Protein AF-A0A1T1CAW4-F1 (afdb_monomer_lite)

Foldseek 3Di:
DDPPPPVAWDWDQDFFKIFIDDPVRHTQDIDGDPATQDDPVPDRQWDADPQWIWGAHPQRWIFIAGVSRHTPDTRGDDDPPPPPPPVVVVD

Secondary structure (DSSP, 8-state):
------TT-EEEE-SSEEEEE-TTS-EEEEEE-SS-S--TTSS-SEEEETTEEEEE-TT--EEEEET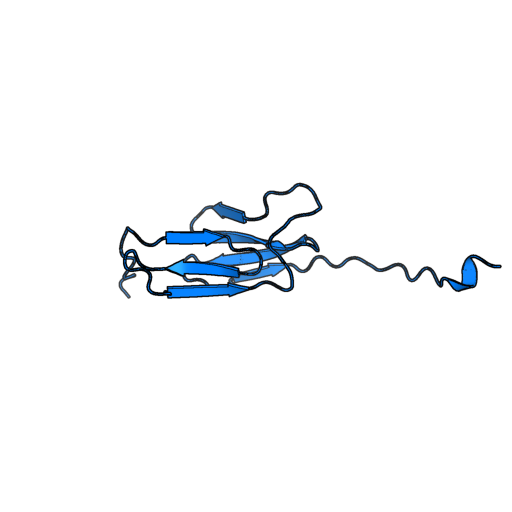TS-EEEEE----------GGGG--

Radius of gyration: 17.73 Å; chains: 1; bounding box: 48×23×53 Å

pLDDT: mean 86.7, std 15.1, range [36.88, 98.25]

Sequence (91 aa):
MKLNIDLYDFITHGEMEITRFTKNGEIVWSFGGRDIWVNTKGKTELSIENDKIRLFDFESNEYILSFNGELLEENPNIIRKETKKWWKIFE

Structure (mmCIF, N/CA/C/O backbone):
data_AF-A0A1T1CAW4-F1
#
_entry.id   AF-A0A1T1CAW4-F1
#
loop_
_atom_site.group_PDB
_atom_site.id
_atom_site.type_symbol
_atom_site.label_atom_id
_atom_site.label_alt_id
_atom_site.label_comp_id
_atom_site.label_asym_id
_atom_site.label_entity_id
_atom_site.label_seq_id
_atom_site.pdbx_PDB_ins_code
_atom_site.Cartn_x
_atom_site.Cartn_y
_atom_site.Cartn_z
_atom_site.occupancy
_atom_site.B_iso_or_equiv
_atom_site.auth_seq_id
_atom_site.auth_comp_id
_atom_site.auth_asym_id
_atom_site.auth_atom_id
_atom_site.pdbx_PDB_model_num
ATOM 1 N N . MET A 1 1 ? -21.826 13.601 8.561 1.00 37.97 1 MET A N 1
ATOM 2 C CA . MET A 1 1 ? -21.505 12.185 8.294 1.00 37.97 1 MET A CA 1
ATOM 3 C C . MET A 1 1 ? -20.552 11.739 9.393 1.00 37.97 1 MET A C 1
ATOM 5 O O . MET A 1 1 ? -19.491 12.332 9.510 1.00 37.97 1 MET A O 1
ATOM 9 N N . LYS A 1 2 ? -20.972 10.847 10.300 1.00 36.88 2 LYS A N 1
ATOM 10 C CA . LYS A 1 2 ? -20.080 10.323 11.348 1.00 36.88 2 LYS A CA 1
ATOM 11 C C . LYS A 1 2 ? -19.232 9.223 10.714 1.00 36.88 2 LYS A C 1
ATOM 13 O O . LYS A 1 2 ? -19.796 8.261 10.207 1.00 36.88 2 LYS A O 1
ATOM 18 N N . LEU A 1 3 ? -17.913 9.394 10.720 1.00 47.59 3 LEU A N 1
ATOM 19 C CA . LEU A 1 3 ? -16.971 8.310 10.457 1.00 47.59 3 LEU A CA 1
ATOM 20 C C . LEU A 1 3 ? -17.171 7.270 11.566 1.00 47.59 3 LEU A C 1
ATOM 22 O O . LEU A 1 3 ? -16.764 7.500 12.702 1.00 47.59 3 LEU A O 1
ATOM 26 N N . ASN A 1 4 ? -17.839 6.157 11.255 1.00 47.28 4 ASN A N 1
ATOM 27 C CA . ASN A 1 4 ? -17.767 4.946 12.073 1.00 47.28 4 ASN A CA 1
ATOM 28 C C . ASN A 1 4 ? -16.402 4.309 11.805 1.00 47.28 4 ASN A C 1
ATOM 30 O O . ASN A 1 4 ? -16.280 3.330 11.080 1.00 47.28 4 ASN A O 1
ATOM 34 N N . ILE A 1 5 ? -15.358 4.943 12.328 1.00 51.97 5 ILE A N 1
ATOM 35 C CA . ILE A 1 5 ? -14.097 4.264 12.573 1.00 51.97 5 ILE A CA 1
ATOM 36 C C . ILE A 1 5 ? -14.295 3.614 13.932 1.00 51.97 5 ILE A C 1
ATOM 38 O O . ILE A 1 5 ? -14.290 4.301 14.956 1.00 51.97 5 ILE A O 1
ATOM 42 N N . ASP A 1 6 ? -14.515 2.304 13.950 1.00 56.72 6 ASP A N 1
ATOM 43 C CA . ASP A 1 6 ? -14.208 1.565 15.162 1.00 56.72 6 ASP A CA 1
ATOM 44 C C . ASP A 1 6 ? -12.712 1.788 15.422 1.00 56.72 6 ASP A C 1
ATOM 46 O O . ASP A 1 6 ? -11.869 1.550 14.557 1.00 56.72 6 ASP A O 1
ATOM 50 N N . LEU A 1 7 ? -12.377 2.319 16.601 1.00 63.69 7 LEU A N 1
ATOM 51 C CA . LEU A 1 7 ? -11.023 2.748 17.001 1.00 63.69 7 LEU A CA 1
ATOM 52 C C . LEU A 1 7 ? -9.969 1.614 17.009 1.00 63.69 7 LEU A C 1
ATOM 54 O O . LEU A 1 7 ? -8.851 1.821 17.471 1.00 63.69 7 LEU A O 1
ATOM 58 N N . TYR A 1 8 ? -10.324 0.419 16.533 1.00 78.31 8 TYR A N 1
ATOM 59 C CA . TYR A 1 8 ? -9.561 -0.822 16.647 1.00 78.31 8 TYR A CA 1
ATOM 60 C C . TYR A 1 8 ? -9.460 -1.599 15.328 1.00 78.31 8 TYR A C 1
ATOM 62 O O . TYR A 1 8 ? -9.214 -2.803 15.353 1.00 78.31 8 TYR A O 1
ATOM 70 N N . ASP A 1 9 ? -9.689 -0.949 14.190 1.00 90.44 9 ASP A N 1
ATOM 71 C CA . ASP A 1 9 ? -9.431 -1.575 12.895 1.00 90.44 9 ASP A CA 1
ATOM 72 C C . ASP A 1 9 ? -7.932 -1.783 12.671 1.00 90.44 9 ASP A C 1
ATOM 74 O O . ASP A 1 9 ? -7.085 -1.048 13.185 1.00 90.44 9 ASP A O 1
ATOM 78 N N . PHE A 1 10 ? -7.611 -2.775 11.853 1.00 91.75 10 PHE A N 1
ATOM 79 C CA . PHE A 1 10 ? -6.248 -3.124 11.487 1.00 91.75 10 PHE A CA 1
ATOM 80 C C . PHE A 1 10 ? -6.041 -2.924 9.990 1.00 91.75 10 PHE A C 1
ATOM 82 O O . PHE A 1 10 ? -6.966 -3.092 9.196 1.00 91.75 10 PHE A O 1
ATOM 89 N N . ILE A 1 11 ? -4.806 -2.606 9.604 1.00 93.69 11 ILE A N 1
ATOM 90 C CA . ILE A 1 11 ? -4.363 -2.605 8.210 1.00 93.69 11 ILE A CA 1
ATOM 91 C C . ILE A 1 11 ? -3.238 -3.627 8.084 1.00 93.69 11 ILE A C 1
ATOM 93 O O . ILE A 1 11 ? -2.261 -3.569 8.832 1.00 93.69 11 ILE A O 1
ATOM 97 N N . THR A 1 12 ? -3.367 -4.556 7.141 1.00 95.00 12 THR A N 1
ATOM 98 C CA . THR A 1 12 ? -2.295 -5.484 6.766 1.00 95.00 12 THR A CA 1
ATOM 99 C C . THR A 1 12 ? -1.616 -5.051 5.483 1.00 95.00 12 THR A C 1
ATOM 101 O O . THR A 1 12 ? -2.266 -4.601 4.540 1.00 95.00 12 THR A O 1
ATOM 104 N N . HIS A 1 13 ? -0.307 -5.282 5.444 1.00 94.88 13 HIS A N 1
ATOM 105 C CA . HIS A 1 13 ? 0.532 -5.176 4.262 1.00 94.88 13 HIS A CA 1
ATOM 106 C C . HIS A 1 13 ? 0.744 -6.575 3.673 1.00 94.88 13 HIS A C 1
ATOM 108 O O . HIS A 1 13 ? 1.610 -7.320 4.136 1.00 94.88 13 HIS A O 1
ATOM 114 N N . GLY A 1 14 ? -0.115 -6.974 2.731 1.00 94.44 14 GLY A N 1
ATOM 115 C CA . GLY A 1 14 ? 0.110 -8.170 1.918 1.00 94.44 14 GLY A CA 1
ATOM 116 C C . GLY A 1 14 ? 1.137 -7.894 0.818 1.00 94.44 14 GLY A C 1
ATOM 117 O O . GLY A 1 14 ? 1.646 -6.788 0.710 1.00 94.44 14 GLY A O 1
ATOM 118 N N . GLU A 1 15 ? 1.444 -8.887 -0.016 1.00 94.81 15 GLU A N 1
ATOM 119 C CA . GLU A 1 15 ? 2.397 -8.704 -1.126 1.00 94.81 15 GLU A CA 1
ATOM 120 C C . GLU A 1 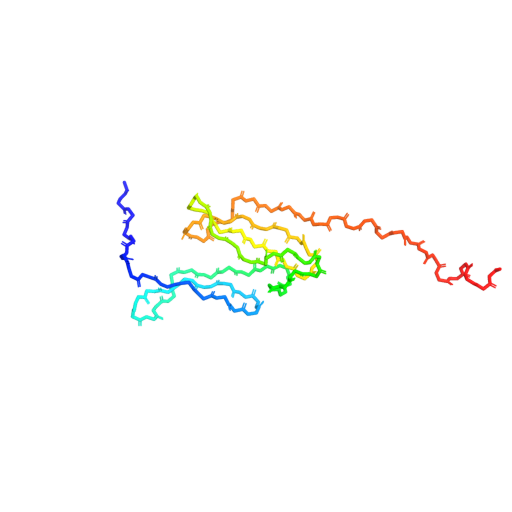15 ? 1.782 -7.918 -2.293 1.00 94.81 15 GLU A C 1
ATOM 122 O O . GLU A 1 15 ? 2.406 -7.002 -2.816 1.00 94.81 15 GLU A O 1
ATOM 127 N N . MET A 1 16 ? 0.547 -8.248 -2.685 1.00 95.81 16 MET A N 1
ATOM 128 C CA . MET A 1 16 ? -0.151 -7.603 -3.811 1.00 95.81 16 MET A CA 1
ATOM 129 C C . MET A 1 16 ? -1.157 -6.538 -3.379 1.00 95.81 16 MET A C 1
ATOM 131 O O . MET A 1 16 ? -1.507 -5.648 -4.150 1.00 95.81 16 MET A O 1
ATOM 135 N N . GLU A 1 17 ? -1.651 -6.634 -2.146 1.00 97.44 17 GLU A N 1
ATOM 136 C CA . GLU A 1 17 ? -2.742 -5.804 -1.653 1.00 97.44 17 GLU A CA 1
ATOM 137 C C . GLU A 1 17 ? -2.485 -5.376 -0.217 1.00 97.44 17 GLU A C 1
ATOM 139 O O . GLU A 1 17 ? -1.969 -6.139 0.604 1.00 97.44 17 GLU A O 1
ATOM 144 N N . ILE A 1 18 ? -2.914 -4.159 0.093 1.00 97.25 18 ILE A N 1
ATOM 145 C CA . ILE A 1 18 ? -3.145 -3.754 1.470 1.00 97.25 18 ILE A CA 1
ATOM 146 C C . ILE A 1 18 ? -4.633 -3.889 1.773 1.00 97.25 18 ILE A C 1
ATOM 148 O O . ILE A 1 18 ? -5.482 -3.643 0.916 1.00 97.25 18 ILE A O 1
ATOM 152 N N . THR A 1 19 ? -4.966 -4.319 2.983 1.00 97.50 19 THR A N 1
ATOM 153 C CA . THR A 1 19 ? -6.359 -4.567 3.373 1.00 97.50 19 THR A CA 1
ATOM 154 C C . THR A 1 19 ? -6.607 -4.007 4.755 1.00 97.50 19 THR A C 1
ATOM 156 O O . THR A 1 19 ? -5.829 -4.256 5.675 1.00 97.50 19 THR A O 1
ATOM 159 N N . ARG A 1 20 ? -7.708 -3.273 4.903 1.00 95.38 20 ARG A N 1
ATOM 160 C CA . ARG A 1 20 ? -8.234 -2.873 6.201 1.00 95.38 20 ARG A CA 1
ATOM 161 C C . ARG A 1 20 ? -9.325 -3.841 6.622 1.00 95.38 20 ARG A C 1
ATOM 163 O O . ARG A 1 20 ? -10.242 -4.118 5.849 1.00 95.38 20 ARG A O 1
ATOM 170 N N . PHE A 1 21 ? -9.263 -4.297 7.862 1.00 95.44 21 PHE A N 1
ATOM 171 C CA . PHE A 1 21 ? -10.284 -5.145 8.459 1.00 95.44 21 PHE A CA 1
ATOM 172 C C . PHE A 1 21 ? -10.690 -4.639 9.836 1.00 95.44 21 PHE A C 1
ATOM 174 O O . PHE A 1 21 ? -9.908 -4.009 10.552 1.00 95.44 21 PHE A O 1
ATOM 181 N N . THR A 1 22 ? -11.933 -4.931 10.201 1.00 93.50 22 THR A N 1
ATOM 182 C CA . THR A 1 22 ? -12.441 -4.677 11.545 1.00 93.50 22 THR A CA 1
ATOM 183 C C . THR A 1 22 ? -11.734 -5.584 12.544 1.00 93.50 22 THR A C 1
ATOM 185 O O . THR A 1 22 ? -11.183 -6.629 12.187 1.00 93.50 22 THR A O 1
ATOM 188 N N . LYS A 1 23 ? -11.809 -5.258 13.835 1.00 91.00 23 LYS A N 1
ATOM 189 C CA . LYS A 1 23 ? -11.286 -6.132 14.903 1.00 91.00 23 LYS A CA 1
ATOM 190 C C . LYS A 1 23 ? -11.860 -7.559 14.902 1.00 91.00 23 LYS A C 1
ATOM 192 O O . LYS A 1 23 ? -11.283 -8.444 15.527 1.00 91.00 23 LYS A O 1
ATOM 197 N N . ASN A 1 24 ? -12.996 -7.773 14.233 1.00 93.56 24 ASN A N 1
ATOM 198 C CA . ASN A 1 24 ? -13.643 -9.077 14.097 1.00 93.56 24 ASN A CA 1
ATOM 199 C C . ASN A 1 24 ? -13.172 -9.844 12.844 1.00 93.56 24 ASN A C 1
ATOM 201 O O . ASN A 1 24 ? -13.637 -10.955 12.609 1.00 93.56 24 ASN A O 1
ATOM 205 N N . GLY A 1 25 ? -12.262 -9.268 12.049 1.00 91.19 25 GLY A N 1
ATOM 206 C CA . GLY A 1 25 ? -11.720 -9.872 10.831 1.00 91.19 25 GLY A CA 1
ATOM 207 C C . GLY A 1 25 ? -12.556 -9.632 9.573 1.00 91.19 25 GLY A C 1
ATOM 208 O O . GLY A 1 25 ? -12.310 -10.269 8.553 1.00 91.19 25 GLY A O 1
ATOM 209 N N . GLU A 1 26 ? -13.542 -8.735 9.615 1.00 95.81 26 GLU A N 1
ATOM 210 C CA . GLU A 1 26 ? -14.337 -8.390 8.433 1.00 95.81 26 GLU A CA 1
ATOM 211 C C . GLU A 1 26 ? -13.566 -7.402 7.558 1.00 95.81 26 GLU A C 1
ATOM 213 O O . GLU A 1 26 ? -13.049 -6.410 8.067 1.00 95.81 26 GLU A O 1
ATOM 218 N N . ILE A 1 27 ? -13.508 -7.641 6.248 1.00 95.69 27 ILE A N 1
ATOM 219 C CA . ILE A 1 27 ? -12.847 -6.730 5.308 1.00 95.69 27 ILE A CA 1
ATOM 220 C C . ILE A 1 27 ? -13.673 -5.444 5.185 1.00 95.69 27 ILE A C 1
ATOM 222 O O . ILE A 1 27 ? -14.849 -5.485 4.829 1.00 95.69 27 ILE A O 1
ATOM 226 N N . VAL A 1 28 ? -13.034 -4.305 5.449 1.00 95.88 28 VAL A N 1
ATOM 227 C CA . VAL A 1 28 ? -13.604 -2.966 5.239 1.00 95.88 28 VAL A CA 1
ATOM 228 C C . VAL A 1 28 ? -13.324 -2.511 3.810 1.00 95.88 28 VAL A C 1
ATOM 230 O O . VAL A 1 28 ? -14.236 -2.105 3.095 1.00 95.88 28 VAL A O 1
ATOM 233 N N . TRP A 1 29 ? -12.060 -2.595 3.392 1.00 97.00 29 TRP A N 1
ATOM 234 C CA . TRP A 1 29 ? -11.617 -2.323 2.028 1.00 97.00 29 TRP A CA 1
ATOM 235 C C . TRP A 1 29 ? -10.278 -3.012 1.751 1.00 97.00 29 TRP A C 1
ATOM 237 O O . TRP A 1 29 ? -9.504 -3.279 2.673 1.00 97.00 29 TRP A O 1
ATOM 247 N N . SER A 1 30 ? -9.995 -3.233 0.470 1.00 97.88 30 SER A N 1
ATOM 248 C CA . SER A 1 30 ? -8.707 -3.713 -0.035 1.00 97.88 30 SER A CA 1
ATOM 249 C C . SER A 1 30 ? -8.275 -2.846 -1.212 1.00 97.88 30 SER A C 1
ATOM 251 O O . SER A 1 30 ? -9.116 -2.366 -1.974 1.00 97.88 30 SER A O 1
ATOM 253 N N . PHE A 1 31 ? -6.971 -2.628 -1.346 1.00 98.25 31 PHE A N 1
ATOM 254 C CA . PHE A 1 31 ? -6.387 -1.886 -2.456 1.00 98.25 31 PHE A CA 1
ATOM 255 C C . PHE A 1 31 ? -5.177 -2.632 -3.013 1.00 98.25 31 PHE A C 1
ATOM 257 O O . PHE A 1 31 ? -4.254 -2.968 -2.265 1.00 98.25 31 PHE A O 1
ATOM 264 N N . GLY A 1 32 ? -5.188 -2.856 -4.326 1.00 97.31 32 GLY A N 1
ATOM 265 C CA . GLY A 1 32 ? -4.097 -3.453 -5.089 1.00 97.31 32 GLY A CA 1
ATOM 266 C C . GLY A 1 32 ? -3.455 -2.438 -6.030 1.00 97.31 32 GLY A C 1
ATOM 267 O O . GLY A 1 32 ? -4.129 -1.557 -6.566 1.00 97.31 32 GLY A O 1
ATOM 268 N N . GLY A 1 33 ? -2.144 -2.563 -6.211 1.00 94.75 33 GLY A N 1
ATOM 269 C CA . GLY A 1 33 ? -1.375 -1.774 -7.168 1.00 94.75 33 GLY A CA 1
ATOM 270 C C . GLY A 1 33 ? -1.313 -2.434 -8.542 1.00 94.75 33 GLY A C 1
ATOM 271 O O . GLY A 1 33 ? -2.003 -3.412 -8.832 1.00 94.75 33 GLY A O 1
ATOM 272 N N . ARG A 1 34 ? -0.441 -1.905 -9.403 1.00 94.69 34 ARG A N 1
ATOM 273 C CA . ARG A 1 34 ? -0.093 -2.539 -10.687 1.00 94.69 34 ARG A CA 1
ATOM 274 C C . ARG A 1 34 ? 0.787 -3.778 -10.508 1.00 94.69 34 ARG A C 1
ATOM 276 O O . ARG A 1 34 ? 0.770 -4.653 -11.368 1.00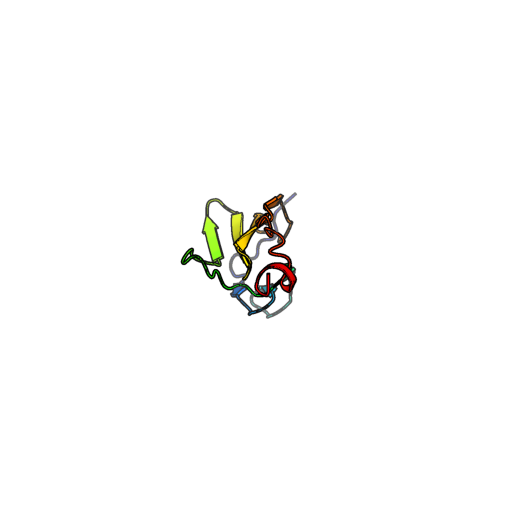 94.69 34 ARG A O 1
ATOM 283 N N . ASP A 1 35 ? 1.555 -3.813 -9.424 1.00 94.94 35 ASP A N 1
ATOM 284 C CA . ASP A 1 35 ? 2.533 -4.846 -9.089 1.00 94.94 35 ASP A CA 1
ATOM 285 C C . ASP A 1 35 ? 2.653 -4.963 -7.553 1.00 94.94 35 ASP A C 1
ATOM 287 O O . ASP A 1 35 ? 1.915 -4.304 -6.816 1.00 94.94 35 ASP A O 1
ATOM 291 N N . ILE A 1 36 ? 3.574 -5.791 -7.065 1.00 96.31 36 ILE A N 1
ATOM 292 C CA . ILE A 1 36 ? 3.787 -6.062 -5.638 1.00 96.31 36 ILE A CA 1
ATOM 293 C C . ILE A 1 36 ? 4.313 -4.846 -4.859 1.00 96.31 36 ILE A C 1
ATOM 295 O O . ILE A 1 36 ? 5.079 -4.033 -5.388 1.00 96.31 36 ILE A O 1
ATOM 299 N N . TRP A 1 37 ? 3.965 -4.756 -3.573 1.00 96.12 37 TRP A N 1
ATOM 300 C CA . TRP A 1 37 ? 4.425 -3.721 -2.641 1.00 96.12 37 TRP A CA 1
ATOM 301 C C . TRP A 1 37 ? 5.868 -3.960 -2.198 1.00 96.12 37 TRP A C 1
ATOM 303 O O . TRP A 1 37 ? 6.156 -4.450 -1.108 1.00 96.12 37 TRP A O 1
ATOM 313 N N . VAL A 1 38 ? 6.800 -3.639 -3.087 1.00 93.75 38 VAL A N 1
ATOM 314 C CA . VAL A 1 38 ? 8.241 -3.700 -2.844 1.00 93.75 38 VAL A CA 1
ATOM 315 C C . VAL A 1 38 ? 8.871 -2.523 -3.560 1.00 93.75 38 VAL A C 1
ATOM 317 O O . VAL A 1 38 ? 8.719 -2.402 -4.763 1.00 93.75 38 VAL A O 1
ATOM 320 N N . ASN A 1 39 ? 9.648 -1.675 -2.892 1.00 90.38 39 ASN A N 1
ATOM 321 C CA . ASN A 1 39 ? 10.340 -0.596 -3.593 1.00 90.38 39 ASN A CA 1
ATOM 322 C C . ASN A 1 39 ? 11.801 -0.962 -3.905 1.00 90.38 39 ASN A C 1
ATOM 324 O O . ASN A 1 39 ? 12.657 -1.027 -3.024 1.00 90.38 39 ASN A O 1
ATOM 328 N N . THR A 1 40 ? 12.123 -1.113 -5.189 1.00 87.75 40 THR A N 1
ATOM 329 C CA . THR A 1 40 ? 13.482 -1.461 -5.651 1.00 87.75 40 THR A CA 1
ATOM 330 C C . THR A 1 40 ? 14.494 -0.309 -5.581 1.00 87.75 40 THR A C 1
ATOM 332 O O . THR A 1 40 ? 15.695 -0.528 -5.737 1.00 87.75 40 THR A O 1
ATOM 335 N N . LYS A 1 41 ? 14.045 0.925 -5.319 1.00 87.69 41 LYS A N 1
ATOM 336 C CA . LYS A 1 41 ? 14.885 2.132 -5.213 1.00 87.69 41 LYS A CA 1
ATOM 337 C C . LYS A 1 41 ? 15.251 2.487 -3.766 1.00 87.69 41 LYS A C 1
ATOM 339 O O . LYS A 1 41 ? 15.756 3.582 -3.525 1.00 87.69 41 LYS A O 1
ATOM 344 N N . GLY A 1 42 ? 14.998 1.587 -2.813 1.00 82.62 42 GLY A N 1
ATOM 345 C CA . GLY A 1 42 ? 15.379 1.752 -1.407 1.00 82.62 42 GLY A CA 1
ATOM 346 C C . GLY A 1 42 ? 14.519 2.745 -0.621 1.00 82.62 42 GLY A C 1
ATOM 347 O O . GLY A 1 42 ? 14.936 3.191 0.445 1.00 82.62 42 GLY A O 1
ATOM 348 N N . LYS A 1 43 ? 13.342 3.122 -1.137 1.00 82.56 43 LYS A N 1
ATOM 349 C CA . LYS A 1 43 ? 12.339 3.858 -0.351 1.00 82.56 43 LYS A CA 1
ATOM 350 C C . LYS A 1 43 ? 11.521 2.871 0.482 1.00 82.56 43 LYS A C 1
ATOM 352 O O . LYS A 1 43 ? 11.352 1.736 0.061 1.00 82.56 43 LYS A O 1
ATOM 357 N N . THR A 1 44 ? 10.965 3.308 1.608 1.00 92.50 44 THR A N 1
ATOM 358 C CA . THR A 1 44 ? 9.930 2.530 2.301 1.00 92.50 44 THR A CA 1
ATOM 359 C C . THR A 1 44 ? 8.714 2.388 1.385 1.00 92.50 44 THR A C 1
ATOM 361 O O . THR A 1 44 ? 8.222 3.386 0.855 1.00 92.50 44 THR A O 1
ATOM 364 N N . GLU A 1 45 ? 8.265 1.157 1.173 1.00 93.88 45 GLU A N 1
ATOM 365 C CA . GLU A 1 45 ? 7.166 0.801 0.278 1.00 93.88 45 GLU A CA 1
ATOM 366 C C . GLU A 1 45 ? 5.797 1.194 0.826 1.00 93.88 45 GLU A C 1
ATOM 368 O O . GLU A 1 45 ? 4.915 1.506 0.038 1.00 93.88 45 GLU A O 1
ATOM 373 N N . LEU A 1 46 ? 5.637 1.245 2.151 1.00 95.88 46 LEU A N 1
ATOM 374 C CA . LEU A 1 46 ? 4.421 1.691 2.821 1.00 95.88 46 LEU A CA 1
ATOM 375 C C . LEU A 1 46 ? 4.767 2.690 3.923 1.00 95.88 46 LEU A C 1
ATOM 377 O O . LEU A 1 46 ? 5.525 2.383 4.844 1.00 95.88 46 LEU A O 1
ATOM 381 N N . SER A 1 47 ? 4.162 3.875 3.876 1.00 95.38 47 SER A N 1
ATOM 382 C CA . SER A 1 47 ? 4.164 4.811 5.002 1.00 95.38 47 SER A CA 1
ATOM 383 C C . SER A 1 47 ? 2.772 5.378 5.258 1.00 95.38 47 SER A C 1
ATOM 385 O O . SER A 1 47 ? 1.934 5.464 4.361 1.00 95.38 47 SER A O 1
ATOM 387 N N . ILE A 1 48 ? 2.510 5.734 6.513 1.00 93.56 48 ILE A N 1
ATOM 388 C CA . ILE A 1 48 ? 1.251 6.340 6.942 1.00 93.56 48 ILE A CA 1
ATOM 389 C C . ILE A 1 48 ? 1.579 7.691 7.566 1.00 93.56 48 ILE A C 1
ATOM 391 O O . ILE A 1 48 ? 2.247 7.755 8.596 1.00 93.56 48 ILE A O 1
ATOM 395 N N . GLU A 1 49 ? 1.121 8.768 6.934 1.00 90.31 49 GLU A N 1
ATOM 396 C CA . GLU A 1 49 ? 1.414 10.145 7.335 1.00 90.31 49 GLU A CA 1
ATOM 397 C C . GLU A 1 49 ? 0.182 11.024 7.097 1.00 90.31 49 GLU A C 1
ATOM 399 O O . GLU A 1 49 ? -0.406 10.987 6.019 1.00 90.31 49 GLU A O 1
ATOM 404 N N . ASN A 1 50 ? -0.198 11.848 8.081 1.00 88.56 50 ASN A N 1
ATOM 405 C CA . ASN A 1 50 ? -1.283 12.836 7.959 1.00 88.56 50 ASN A CA 1
ATOM 406 C C . ASN A 1 50 ? -2.598 12.262 7.381 1.00 88.56 50 ASN A C 1
ATOM 408 O O . ASN A 1 50 ? -3.137 12.803 6.415 1.00 88.56 50 ASN A O 1
ATOM 412 N N . ASP A 1 51 ? -3.085 11.149 7.940 1.00 87.50 51 ASP A N 1
ATOM 413 C CA . ASP A 1 51 ? -4.305 10.438 7.507 1.00 87.50 5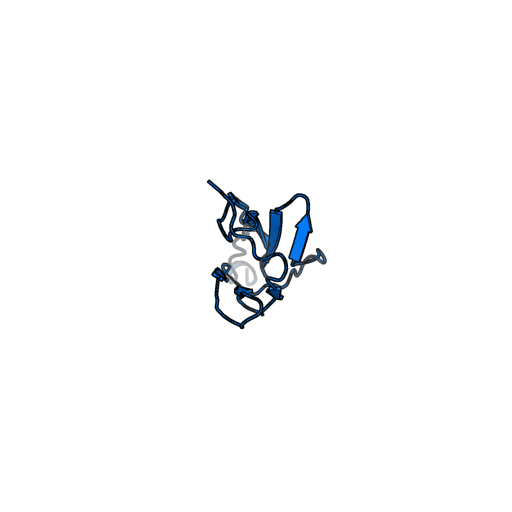1 ASP A CA 1
ATOM 414 C C . ASP A 1 51 ? -4.285 9.912 6.059 1.00 87.50 51 ASP A C 1
ATOM 416 O O . ASP A 1 51 ? -5.329 9.594 5.477 1.00 87.50 51 ASP A O 1
ATOM 420 N N . LYS A 1 52 ? -3.090 9.777 5.478 1.00 95.19 52 LYS A N 1
ATOM 421 C CA . LYS A 1 52 ? -2.872 9.198 4.154 1.00 95.19 52 LYS A CA 1
ATOM 422 C C . LYS A 1 52 ? -1.990 7.966 4.241 1.00 95.19 52 LYS A C 1
ATOM 424 O O . LYS A 1 52 ? -1.080 7.891 5.066 1.00 95.19 52 LYS A O 1
ATOM 429 N N . ILE A 1 53 ? -2.253 7.022 3.348 1.00 96.69 53 ILE A N 1
ATOM 430 C CA . ILE A 1 53 ? -1.425 5.837 3.148 1.00 96.69 53 ILE A CA 1
ATOM 431 C C . ILE A 1 53 ? -0.678 6.041 1.842 1.00 96.69 53 ILE A C 1
ATOM 433 O O . ILE A 1 53 ? -1.293 6.247 0.797 1.00 96.69 53 ILE A O 1
ATOM 437 N N . ARG A 1 54 ? 0.646 6.012 1.902 1.00 97.12 54 ARG A N 1
ATOM 438 C CA . ARG A 1 54 ? 1.513 6.134 0.740 1.00 97.12 54 ARG A CA 1
ATOM 439 C C . ARG A 1 54 ? 2.116 4.778 0.426 1.00 97.12 54 ARG A C 1
ATOM 441 O O . ARG A 1 54 ? 2.682 4.150 1.318 1.00 97.12 54 ARG A O 1
ATOM 448 N N . LEU A 1 55 ? 2.006 4.363 -0.830 1.00 97.06 55 LEU A N 1
ATOM 449 C CA . LEU A 1 55 ? 2.477 3.073 -1.313 1.00 97.06 55 LEU A CA 1
ATOM 450 C C . LEU A 1 55 ? 3.418 3.237 -2.502 1.00 97.06 55 LEU A C 1
ATOM 452 O O . LEU A 1 55 ? 3.223 4.124 -3.337 1.00 97.06 55 LEU A O 1
ATOM 456 N N . PHE A 1 56 ? 4.390 2.336 -2.604 1.00 96.62 56 PHE A N 1
ATOM 457 C CA . PHE A 1 56 ? 5.191 2.132 -3.801 1.00 96.62 56 PHE A CA 1
ATOM 458 C C . PHE A 1 56 ? 5.196 0.670 -4.224 1.00 96.62 56 PHE A C 1
ATOM 460 O O . PHE A 1 56 ? 5.431 -0.211 -3.400 1.00 96.62 56 PHE A O 1
ATOM 467 N N . ASP A 1 57 ? 5.024 0.434 -5.522 1.00 95.81 57 ASP A N 1
ATOM 468 C CA . ASP A 1 57 ? 5.177 -0.902 -6.101 1.00 95.81 57 ASP A CA 1
ATOM 469 C C . ASP A 1 57 ? 6.607 -1.184 -6.605 1.00 95.81 57 ASP A C 1
ATOM 471 O O . ASP A 1 57 ? 7.498 -0.323 -6.544 1.00 95.81 57 ASP A O 1
ATOM 475 N N . PHE A 1 58 ? 6.809 -2.400 -7.125 1.00 94.69 58 PHE A N 1
ATOM 476 C CA . PHE A 1 58 ? 8.076 -2.902 -7.673 1.00 94.69 58 PHE A CA 1
ATOM 477 C C . PHE A 1 58 ? 8.736 -1.954 -8.679 1.00 94.69 58 PHE A C 1
ATOM 479 O O . PHE A 1 58 ? 9.946 -1.689 -8.614 1.00 94.69 58 PHE A O 1
ATOM 486 N N . GLU A 1 59 ? 7.935 -1.385 -9.580 1.00 93.62 59 GLU A N 1
ATOM 487 C CA . GLU A 1 59 ? 8.388 -0.437 -10.596 1.00 93.62 59 GLU A CA 1
ATOM 488 C C . GLU A 1 59 ? 8.514 0.999 -10.061 1.00 93.62 59 GLU A C 1
ATOM 490 O O . GLU A 1 59 ? 8.869 1.919 -10.803 1.00 93.62 59 GLU A O 1
ATOM 495 N N . SER A 1 60 ? 8.322 1.203 -8.756 1.00 93.94 60 SER A N 1
ATOM 496 C CA . SER A 1 60 ? 8.307 2.497 -8.074 1.00 93.94 60 SER A CA 1
ATOM 497 C C . SER A 1 60 ? 7.188 3.437 -8.525 1.00 93.94 60 SER A C 1
ATOM 499 O O . SER A 1 60 ? 7.369 4.654 -8.408 1.00 93.94 60 SER A O 1
ATOM 501 N N . ASN A 1 61 ? 6.064 2.920 -9.030 1.00 94.88 61 ASN A N 1
ATOM 502 C CA . ASN A 1 61 ? 4.847 3.725 -9.140 1.00 94.88 61 ASN A CA 1
ATOM 503 C C . ASN A 1 61 ? 4.368 4.072 -7.730 1.00 94.88 61 ASN A C 1
ATOM 505 O O . ASN A 1 61 ? 4.468 3.251 -6.819 1.00 94.88 61 ASN A O 1
ATOM 509 N N . GLU A 1 62 ? 3.890 5.295 -7.546 1.00 96.25 62 GLU A N 1
ATOM 510 C CA . GLU A 1 62 ? 3.419 5.790 -6.257 1.00 96.25 62 GLU A CA 1
ATOM 511 C C . GLU A 1 62 ? 1.896 5.868 -6.231 1.00 96.25 62 GLU A C 1
ATOM 513 O O . GLU A 1 62 ? 1.277 6.343 -7.185 1.00 96.25 62 GLU A O 1
ATOM 518 N N . TYR A 1 63 ? 1.319 5.481 -5.099 1.00 97.62 63 TYR A N 1
ATOM 519 C CA . TYR A 1 63 ? -0.109 5.581 -4.832 1.00 97.62 63 TYR A CA 1
ATOM 520 C C . TYR A 1 63 ? -0.309 6.285 -3.493 1.00 97.62 63 TYR A C 1
ATOM 522 O O . TYR A 1 63 ? 0.355 5.961 -2.506 1.00 97.62 63 TYR A O 1
ATOM 530 N N . ILE A 1 64 ? -1.228 7.245 -3.448 1.00 97.75 64 ILE A N 1
ATOM 531 C CA . ILE A 1 64 ? -1.634 7.919 -2.216 1.00 97.75 64 ILE A CA 1
ATOM 532 C C . ILE A 1 64 ? -3.107 7.623 -1.995 1.00 97.75 64 ILE A C 1
ATOM 534 O O . ILE A 1 64 ? -3.948 8.009 -2.806 1.00 97.75 64 ILE A O 1
ATOM 538 N N . LEU A 1 65 ? -3.418 6.963 -0.887 1.00 97.81 65 LEU A N 1
ATOM 539 C CA . LEU A 1 65 ? -4.778 6.621 -0.497 1.00 97.81 65 LEU A CA 1
ATOM 540 C C . LEU A 1 65 ? -5.240 7.458 0.692 1.00 97.81 65 LEU A C 1
ATOM 542 O O . LEU A 1 65 ? -4.445 7.840 1.557 1.00 97.81 65 LEU A O 1
ATOM 546 N N . SER A 1 66 ? -6.548 7.680 0.772 1.00 95.94 66 SER A N 1
ATOM 547 C CA . SER A 1 66 ? -7.199 8.081 2.017 1.00 95.94 66 SER A CA 1
ATOM 548 C C .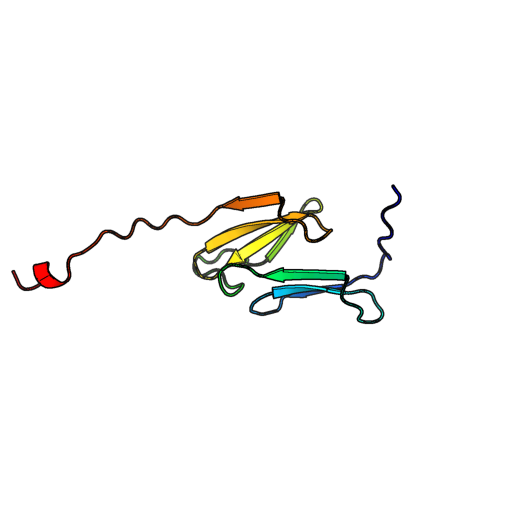 SER A 1 66 ? -7.251 6.897 2.991 1.00 95.94 66 SER A C 1
ATOM 550 O O . SER A 1 66 ? -7.190 5.734 2.591 1.00 95.94 66 SER A O 1
ATOM 552 N N . PHE A 1 67 ? -7.446 7.162 4.285 1.00 91.69 67 PHE A N 1
ATOM 553 C CA . PHE A 1 67 ? -7.641 6.103 5.291 1.00 91.69 67 PHE A CA 1
ATOM 554 C C . PHE A 1 67 ? -8.904 5.235 5.069 1.00 91.69 67 PHE A C 1
ATOM 556 O O . PHE A 1 67 ? -9.077 4.180 5.695 1.00 91.69 67 PHE A O 1
ATOM 563 N N . ASN A 1 68 ? -9.795 5.672 4.172 1.00 93.12 68 ASN A N 1
ATOM 564 C CA . ASN A 1 68 ? -10.981 4.932 3.740 1.00 93.12 68 ASN A CA 1
ATOM 565 C C . ASN A 1 68 ? -10.713 4.040 2.514 1.00 93.12 68 ASN A C 1
ATOM 567 O O . ASN A 1 68 ? -11.653 3.445 1.999 1.00 93.12 68 ASN A O 1
ATOM 571 N N . GLY A 1 69 ? -9.459 3.936 2.060 1.00 94.31 69 GLY A N 1
ATOM 572 C CA . GLY A 1 69 ? -9.067 3.075 0.941 1.00 94.31 69 GLY A CA 1
ATOM 573 C C . GLY A 1 69 ? -9.316 3.686 -0.437 1.00 94.31 69 GLY A C 1
ATOM 574 O O . GLY A 1 69 ? -9.204 2.993 -1.443 1.00 94.31 69 GLY A O 1
ATOM 575 N N . GLU A 1 70 ? -9.659 4.974 -0.509 1.00 97.12 70 GLU A N 1
ATOM 576 C CA . GLU A 1 70 ? -9.885 5.667 -1.779 1.00 97.12 70 GLU A CA 1
ATOM 577 C C . GLU A 1 70 ? -8.554 6.154 -2.353 1.00 97.12 70 GLU A C 1
ATOM 579 O O . GLU A 1 70 ? -7.770 6.790 -1.645 1.00 97.12 70 GLU A O 1
ATOM 584 N N . LEU A 1 71 ? -8.316 5.910 -3.642 1.00 97.69 71 LEU A N 1
ATOM 585 C CA . LEU A 1 71 ? -7.158 6.447 -4.354 1.00 97.69 71 LEU A CA 1
ATOM 586 C C . LEU A 1 71 ? -7.307 7.962 -4.539 1.00 97.69 71 LEU A C 1
ATOM 588 O O . LEU A 1 71 ? -8.217 8.422 -5.227 1.00 97.69 71 LEU A O 1
ATOM 592 N N . LEU A 1 72 ? -6.407 8.726 -3.924 1.00 97.75 72 LEU A N 1
ATOM 593 C CA . LEU A 1 72 ? -6.354 10.184 -4.027 1.00 97.75 72 LEU A CA 1
ATOM 594 C C . LEU A 1 72 ? -5.438 10.627 -5.170 1.00 97.75 72 LEU A C 1
ATOM 596 O O . LEU A 1 72 ? -5.801 11.518 -5.934 1.00 97.75 72 LEU A O 1
ATOM 600 N N . GLU A 1 73 ? -4.259 10.012 -5.282 1.00 97.75 73 GLU A N 1
ATOM 601 C CA . GLU A 1 73 ? -3.262 10.324 -6.311 1.00 97.75 73 GLU A CA 1
ATOM 602 C C . GLU A 1 73 ? -2.537 9.054 -6.768 1.00 97.75 73 GLU A C 1
ATOM 604 O O . GLU A 1 73 ? -2.236 8.172 -5.963 1.00 97.75 73 GLU A O 1
ATOM 609 N N . GLU A 1 74 ? -2.216 8.992 -8.060 1.00 96.75 74 GLU A N 1
ATOM 610 C CA . GLU A 1 74 ? -1.377 7.955 -8.659 1.00 96.75 74 GLU A CA 1
ATOM 611 C C . GLU A 1 74 ? -0.287 8.629 -9.497 1.00 96.75 74 GLU A C 1
ATOM 613 O O . GLU A 1 74 ? -0.583 9.324 -10.472 1.00 96.75 74 GLU A O 1
ATOM 618 N N . ASN A 1 75 ? 0.976 8.404 -9.134 1.00 95.81 75 ASN A N 1
ATOM 619 C CA . ASN A 1 75 ? 2.127 8.945 -9.849 1.00 95.81 75 ASN A CA 1
ATOM 620 C C . ASN A 1 75 ? 2.917 7.783 -10.468 1.00 95.81 75 ASN A C 1
ATOM 622 O O . ASN A 1 75 ? 3.809 7.219 -9.821 1.00 95.81 75 ASN A O 1
ATOM 626 N N . PRO A 1 76 ? 2.603 7.387 -11.717 1.00 93.81 76 PRO A N 1
ATOM 627 C CA . PRO A 1 76 ? 3.316 6.306 -12.373 1.00 93.81 76 PRO A CA 1
ATOM 628 C C . PRO A 1 76 ? 4.774 6.699 -12.620 1.00 93.81 76 PRO A C 1
ATOM 630 O O . PRO A 1 76 ? 5.085 7.803 -13.081 1.00 93.81 76 PRO A O 1
ATOM 633 N N . ASN A 1 77 ? 5.689 5.772 -12.358 1.00 89.62 77 ASN A N 1
ATOM 634 C CA . ASN A 1 77 ? 7.096 5.954 -12.662 1.00 89.62 77 ASN A CA 1
ATOM 635 C C . ASN A 1 77 ? 7.325 5.712 -14.158 1.00 89.62 77 ASN A C 1
ATOM 637 O O . ASN A 1 77 ? 7.532 4.58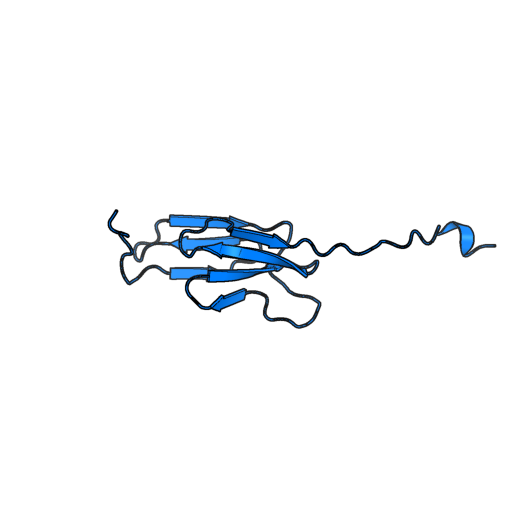9 -14.615 1.00 89.62 77 ASN A O 1
ATOM 641 N N . ILE A 1 78 ? 7.316 6.791 -14.938 1.00 83.88 78 ILE A N 1
ATOM 642 C CA . ILE A 1 78 ? 7.556 6.728 -16.381 1.00 83.88 78 ILE A CA 1
ATOM 643 C C . ILE A 1 78 ? 9.050 6.505 -16.635 1.00 83.88 78 ILE A C 1
ATOM 645 O O . ILE A 1 78 ? 9.833 7.443 -16.802 1.00 83.88 78 ILE A O 1
ATOM 649 N N . ILE A 1 79 ? 9.462 5.241 -16.710 1.00 71.88 79 ILE A N 1
ATOM 650 C CA . ILE A 1 79 ? 10.789 4.891 -17.215 1.00 71.88 79 ILE A CA 1
ATOM 651 C C . ILE A 1 79 ? 10.754 5.054 -18.736 1.00 71.88 79 ILE A C 1
ATOM 653 O O . ILE A 1 79 ? 10.103 4.285 -19.447 1.00 71.88 79 ILE A O 1
ATOM 657 N N . ARG A 1 80 ? 11.486 6.037 -19.273 1.00 60.50 80 ARG A N 1
ATOM 658 C CA . ARG A 1 80 ? 11.793 6.060 -20.709 1.00 60.50 80 ARG A CA 1
ATOM 659 C C . ARG A 1 80 ? 12.614 4.813 -21.031 1.00 60.50 80 ARG A C 1
ATOM 661 O O . ARG A 1 80 ? 13.819 4.785 -20.800 1.00 60.50 80 ARG A O 1
ATOM 668 N N . LYS A 1 81 ? 11.971 3.784 -21.583 1.00 59.69 81 LYS A N 1
ATOM 669 C CA . LYS A 1 81 ? 12.675 2.710 -22.287 1.00 59.69 81 LYS A CA 1
ATOM 670 C C . LYS A 1 81 ? 13.362 3.347 -23.490 1.00 59.69 81 LYS A C 1
ATOM 672 O O . LYS A 1 81 ? 12.739 3.545 -24.530 1.00 59.69 81 LYS A O 1
ATOM 677 N N . GLU A 1 82 ? 14.643 3.679 -23.362 1.00 61.34 82 GLU A N 1
ATOM 678 C CA . GLU A 1 82 ? 15.473 3.811 -24.551 1.00 61.34 82 GLU A CA 1
ATOM 679 C C . GLU A 1 82 ? 15.401 2.471 -25.274 1.00 61.34 82 GLU A C 1
ATOM 681 O O . GLU A 1 82 ? 15.873 1.447 -24.777 1.00 61.34 82 GLU A O 1
ATOM 686 N N . THR A 1 83 ? 14.756 2.453 -26.438 1.00 58.81 83 THR A N 1
ATOM 687 C CA . THR A 1 83 ? 14.758 1.286 -27.309 1.00 58.81 83 THR A CA 1
ATOM 688 C C . THR A 1 83 ? 16.171 1.121 -27.850 1.00 58.81 83 THR A C 1
ATOM 690 O O . THR A 1 83 ? 16.478 1.544 -28.967 1.00 58.81 83 THR A O 1
ATOM 693 N N . LYS A 1 84 ? 17.061 0.508 -27.068 1.00 64.50 84 LYS A N 1
ATOM 694 C CA . LYS A 1 84 ? 18.261 -0.095 -27.629 1.00 64.50 84 LYS A CA 1
ATOM 695 C C . LYS A 1 84 ? 17.766 -1.227 -28.516 1.00 64.50 84 LYS A C 1
ATOM 697 O O . LYS A 1 84 ? 17.333 -2.274 -28.042 1.00 64.50 84 LYS A O 1
ATOM 702 N N . LYS A 1 85 ? 17.719 -0.957 -29.824 1.00 77.94 85 LYS A N 1
ATOM 703 C CA . LYS A 1 85 ? 17.463 -1.980 -30.835 1.00 77.94 85 LYS A CA 1
ATOM 704 C C . LYS A 1 85 ? 18.560 -3.023 -30.657 1.00 77.94 85 LYS A C 1
ATOM 706 O O . LYS A 1 85 ? 19.709 -2.736 -30.962 1.00 77.94 85 LYS A O 1
ATOM 711 N N . TRP A 1 86 ? 18.199 -4.199 -30.155 1.00 73.56 86 TRP A N 1
ATOM 712 C CA . TRP A 1 86 ? 19.119 -5.311 -29.890 1.00 73.56 86 TRP A CA 1
ATOM 713 C C . TRP A 1 86 ? 19.952 -5.681 -31.127 1.00 73.56 86 TRP A C 1
ATOM 715 O O . TRP A 1 86 ? 21.102 -6.083 -31.014 1.00 73.56 86 TRP A O 1
ATOM 725 N N . TRP A 1 87 ? 19.402 -5.427 -32.314 1.00 77.00 87 TRP A N 1
ATOM 726 C CA . TRP A 1 87 ? 20.055 -5.586 -33.612 1.00 77.00 87 TRP A CA 1
ATOM 727 C C . TRP A 1 87 ? 21.260 -4.657 -33.847 1.00 77.00 87 TRP A C 1
ATOM 729 O O . TRP A 1 87 ? 22.137 -5.014 -34.615 1.00 77.00 87 TRP A O 1
ATOM 739 N N . LYS A 1 88 ? 21.347 -3.500 -33.171 1.00 68.00 88 LYS A N 1
ATOM 740 C CA . LYS A 1 88 ? 22.479 -2.554 -33.285 1.00 68.00 88 LYS A CA 1
ATOM 741 C C . LYS A 1 88 ? 23.725 -2.974 -32.496 1.00 68.00 88 LYS A C 1
ATOM 743 O O . LYS A 1 88 ? 24.711 -2.255 -32.488 1.00 68.00 88 LYS A O 1
ATOM 748 N N . ILE A 1 89 ? 23.655 -4.083 -31.761 1.00 70.88 89 ILE A N 1
ATOM 749 C CA . ILE A 1 89 ? 24.783 -4.621 -30.984 1.00 70.88 89 ILE A CA 1
ATOM 750 C C . ILE A 1 89 ? 25.695 -5.477 -31.882 1.00 70.88 89 ILE A C 1
ATOM 752 O O . ILE A 1 89 ? 26.840 -5.736 -31.530 1.00 70.88 89 ILE A O 1
ATOM 756 N N . PHE A 1 90 ? 25.187 -5.902 -33.042 1.00 74.94 90 PHE A N 1
ATOM 757 C CA . PHE A 1 90 ? 25.898 -6.731 -34.015 1.00 74.94 90 PHE A CA 1
ATOM 758 C C . PHE A 1 90 ? 26.326 -5.952 -35.276 1.00 74.94 90 PHE A C 1
ATOM 760 O O . PHE A 1 90 ? 26.752 -6.582 -36.242 1.00 74.94 90 PHE A O 1
ATOM 767 N N . GLU A 1 91 ? 26.181 -4.619 -35.276 1.00 59.78 91 GLU A N 1
ATOM 768 C CA . GLU A 1 91 ? 26.726 -3.701 -36.297 1.00 59.78 91 GLU A CA 1
ATOM 769 C C . GLU A 1 91 ? 28.105 -3.169 -35.889 1.00 59.78 91 GLU A C 1
ATOM 771 O O . GLU A 1 91 ? 28.300 -2.900 -34.680 1.00 59.78 91 GLU A O 1
#